Protein AF-A0A944RP60-F1 (afdb_monomer_lite)

Structure (mmCIF, N/CA/C/O backbone):
data_AF-A0A944RP60-F1
#
_entry.id   AF-A0A944RP60-F1
#
loop_
_atom_site.group_PDB
_atom_site.id
_atom_site.type_symbol
_atom_site.label_atom_id
_atom_site.label_alt_id
_atom_site.label_comp_id
_atom_site.label_asym_id
_atom_site.label_entity_id
_atom_site.label_seq_id
_atom_site.pdbx_PDB_ins_code
_atom_site.Cartn_x
_atom_site.Cartn_y
_atom_site.Cartn_z
_atom_site.occupancy
_atom_site.B_iso_or_equiv
_atom_site.auth_seq_id
_atom_site.auth_comp_id
_atom_site.auth_asym_id
_atom_site.auth_atom_id
_atom_site.pdbx_PDB_model_num
ATOM 1 N N . MET A 1 1 ? 22.522 19.802 -20.564 1.00 62.94 1 MET A N 1
ATOM 2 C CA . MET A 1 1 ? 21.242 19.524 -19.877 1.00 62.94 1 MET A CA 1
ATOM 3 C C . MET A 1 1 ? 21.288 18.071 -19.417 1.00 62.94 1 MET A C 1
ATOM 5 O O . MET A 1 1 ? 21.792 17.260 -20.183 1.00 62.94 1 MET A O 1
ATOM 9 N N . ARG A 1 2 ? 20.920 17.748 -18.169 1.00 74.12 2 ARG A N 1
ATOM 10 C CA . ARG A 1 2 ? 20.901 16.347 -17.701 1.00 74.12 2 ARG A CA 1
ATOM 11 C C . ARG A 1 2 ? 19.567 15.714 -18.117 1.00 74.12 2 ARG A C 1
ATOM 13 O O . ARG A 1 2 ? 18.558 16.388 -17.916 1.00 74.12 2 ARG A O 1
ATOM 20 N N . PRO A 1 3 ? 19.556 14.496 -18.684 1.00 79.94 3 PRO A N 1
ATOM 21 C CA . PRO A 1 3 ? 18.313 13.832 -19.054 1.00 79.94 3 PRO A CA 1
ATOM 22 C C . PRO A 1 3 ? 17.489 13.502 -17.804 1.00 79.94 3 PRO A C 1
ATOM 24 O O . PRO A 1 3 ? 18.037 13.170 -16.748 1.00 79.94 3 PRO A O 1
ATOM 27 N N . SER A 1 4 ? 16.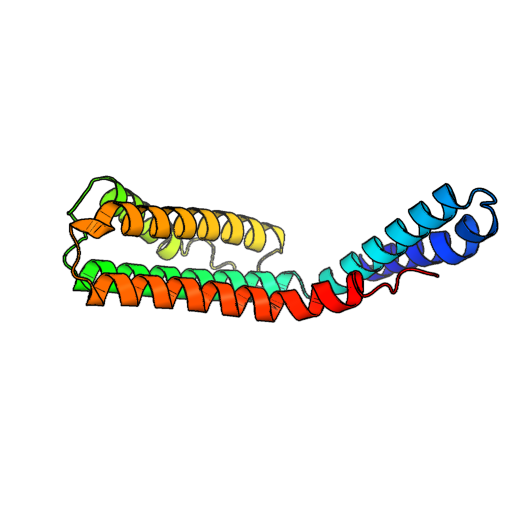174 13.618 -17.929 1.00 82.81 4 SER A N 1
ATOM 28 C CA . SER A 1 4 ? 15.190 13.135 -16.964 1.00 82.81 4 SER A CA 1
ATOM 29 C C . SER A 1 4 ? 15.212 11.608 -16.874 1.00 82.81 4 SER A C 1
ATOM 31 O O . SER A 1 4 ? 15.709 10.916 -17.763 1.00 82.81 4 SER A O 1
ATOM 33 N N . ILE A 1 5 ? 14.649 11.059 -15.794 1.00 81.94 5 ILE A N 1
ATOM 34 C CA . ILE A 1 5 ? 14.551 9.603 -15.625 1.00 81.94 5 ILE A CA 1
ATOM 35 C C . ILE A 1 5 ? 13.722 8.992 -16.765 1.00 81.94 5 ILE A C 1
ATOM 37 O O . ILE A 1 5 ? 14.122 7.972 -17.317 1.00 81.94 5 ILE A O 1
ATOM 41 N N . SER A 1 6 ? 12.636 9.647 -17.180 1.00 84.44 6 SER A N 1
ATOM 42 C CA . SER A 1 6 ? 11.792 9.206 -18.296 1.00 84.44 6 SER A CA 1
ATOM 43 C C . SER A 1 6 ? 12.574 9.155 -19.613 1.00 84.44 6 SER A C 1
ATOM 45 O O . SER A 1 6 ? 12.497 8.165 -20.333 1.00 84.44 6 SER A O 1
ATOM 47 N N . GLU A 1 7 ? 13.413 10.157 -19.896 1.00 85.44 7 GLU A N 1
ATOM 48 C CA . GLU A 1 7 ? 14.293 10.156 -21.077 1.00 85.44 7 GLU A CA 1
ATOM 49 C C . GLU A 1 7 ? 15.355 9.046 -21.018 1.00 85.44 7 GLU A C 1
ATOM 51 O O . GLU A 1 7 ? 15.634 8.412 -22.035 1.00 85.44 7 GLU A O 1
ATOM 56 N N . ILE A 1 8 ? 15.916 8.761 -19.836 1.00 88.94 8 ILE A N 1
ATOM 57 C CA . ILE A 1 8 ? 16.868 7.655 -19.651 1.00 88.94 8 ILE A CA 1
ATOM 58 C C . ILE A 1 8 ? 16.183 6.308 -19.915 1.00 88.94 8 ILE A C 1
ATOM 60 O O . ILE A 1 8 ? 16.709 5.490 -20.668 1.00 88.94 8 ILE A O 1
ATOM 64 N N . VAL A 1 9 ? 15.007 6.077 -19.327 1.00 88.50 9 VAL A N 1
ATOM 65 C CA . VAL A 1 9 ? 14.269 4.811 -19.468 1.00 88.50 9 VAL A CA 1
ATOM 66 C C . VAL A 1 9 ? 13.785 4.612 -20.909 1.00 88.50 9 VAL A C 1
ATOM 68 O O . VAL A 1 9 ? 13.896 3.504 -21.436 1.00 88.50 9 VAL A O 1
ATOM 71 N N . LEU A 1 10 ? 13.336 5.677 -21.585 1.00 88.12 10 LEU A N 1
ATOM 72 C CA . LEU A 1 10 ? 13.019 5.646 -23.018 1.00 88.12 10 LEU A CA 1
ATO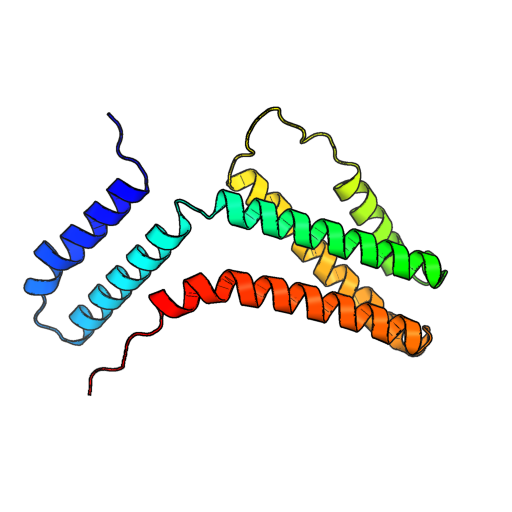M 73 C C . LEU A 1 10 ? 14.242 5.283 -23.866 1.00 88.12 10 LEU A C 1
ATOM 75 O O . LEU A 1 10 ? 14.129 4.459 -24.771 1.00 88.12 10 LEU A O 1
ATOM 79 N N . GLY A 1 11 ? 15.414 5.841 -23.551 1.00 90.50 11 GLY A N 1
ATOM 80 C CA . GLY A 1 11 ? 16.667 5.486 -24.219 1.00 90.50 11 GLY A CA 1
ATOM 81 C C . GLY A 1 11 ? 17.020 4.006 -24.046 1.00 90.50 11 GLY A C 1
ATOM 82 O O . GLY A 1 11 ? 17.310 3.324 -25.025 1.00 90.50 11 GLY A O 1
ATOM 83 N N . MET A 1 12 ? 16.915 3.479 -22.821 1.00 91.50 12 MET A N 1
ATOM 84 C CA . MET A 1 12 ? 17.150 2.055 -22.538 1.00 91.50 12 MET A CA 1
ATOM 85 C C . MET A 1 12 ? 16.191 1.149 -23.315 1.00 91.50 12 MET A C 1
ATOM 87 O O . MET A 1 12 ? 16.619 0.141 -23.879 1.00 91.50 12 MET A O 1
ATOM 91 N N . LYS A 1 13 ? 14.906 1.516 -23.371 1.00 89.38 13 LYS A N 1
ATOM 92 C CA . LYS A 1 13 ? 13.899 0.776 -24.135 1.00 89.38 13 LYS A CA 1
ATOM 93 C C . LYS A 1 13 ? 14.227 0.788 -25.628 1.00 89.38 13 LYS A C 1
ATOM 95 O O . LYS A 1 13 ? 14.256 -0.271 -26.247 1.00 89.38 13 LYS A O 1
ATOM 100 N N . SER A 1 14 ? 14.537 1.962 -26.178 1.00 90.62 14 SER A N 1
ATOM 101 C CA . SER A 1 14 ? 14.901 2.114 -27.588 1.00 90.62 14 SER A CA 1
ATOM 102 C C . SER A 1 14 ? 16.092 1.233 -27.961 1.00 90.62 14 SER A C 1
ATOM 104 O O . SER A 1 14 ? 16.039 0.564 -28.990 1.00 90.62 14 SER A O 1
ATOM 106 N N . SER A 1 15 ? 17.133 1.181 -27.123 1.00 91.56 15 SER A N 1
ATOM 107 C CA . SER A 1 15 ? 18.289 0.313 -27.372 1.00 91.56 15 SER A CA 1
ATOM 108 C C . SER A 1 15 ? 17.956 -1.174 -27.258 1.00 91.56 15 SER A C 1
ATOM 110 O O . SER A 1 15 ? 18.438 -1.972 -28.060 1.00 91.56 15 SER A O 1
ATOM 112 N N . LEU A 1 16 ? 17.095 -1.572 -26.316 1.00 89.75 16 LEU A N 1
ATOM 113 C CA . LEU A 1 16 ? 16.638 -2.962 -26.227 1.00 89.75 16 LEU A CA 1
ATOM 114 C C . LEU A 1 16 ? 15.873 -3.395 -27.482 1.00 89.75 16 LEU A C 1
ATOM 116 O O . LEU A 1 16 ? 16.118 -4.487 -27.987 1.00 89.75 16 LEU A O 1
ATOM 120 N N . GLU A 1 17 ? 14.975 -2.555 -27.992 1.00 88.25 17 GLU A N 1
ATOM 121 C CA . GLU A 1 17 ? 14.108 -2.890 -29.130 1.00 88.25 17 GLU A CA 1
ATOM 122 C C . GLU A 1 17 ? 14.812 -2.757 -30.487 1.00 88.25 17 GLU A C 1
ATOM 124 O O . GLU A 1 17 ? 14.568 -3.566 -31.380 1.00 88.25 17 GLU A O 1
ATOM 129 N N . THR A 1 18 ? 15.686 -1.760 -30.641 1.00 89.38 18 THR A N 1
ATOM 130 C CA . THR A 1 18 ? 16.291 -1.405 -31.937 1.00 89.38 18 THR A CA 1
ATOM 131 C C . THR A 1 18 ? 17.659 -2.043 -32.133 1.00 89.38 18 THR A C 1
ATOM 133 O O . THR A 1 18 ? 17.970 -2.488 -33.235 1.00 89.38 18 THR A O 1
ATOM 136 N N . ASP A 1 19 ? 18.465 -2.116 -31.071 1.00 89.38 19 ASP A N 1
ATOM 137 C CA . ASP A 1 19 ? 19.871 -2.512 -31.180 1.00 89.38 19 ASP A CA 1
ATOM 138 C C . ASP A 1 19 ? 20.100 -3.949 -30.697 1.00 89.38 19 ASP A C 1
ATOM 140 O O . ASP A 1 19 ? 20.931 -4.659 -31.253 1.00 89.38 19 ASP A O 1
ATOM 144 N N . ILE A 1 20 ? 19.373 -4.393 -29.665 1.00 88.94 20 ILE A N 1
ATOM 145 C CA . ILE A 1 20 ? 19.609 -5.692 -29.014 1.00 88.94 20 ILE A CA 1
ATOM 146 C C . ILE A 1 20 ? 18.672 -6.772 -29.556 1.00 88.94 20 ILE A C 1
ATOM 148 O O . ILE A 1 20 ? 19.142 -7.823 -29.986 1.00 88.94 20 ILE A O 1
ATOM 152 N N . TYR A 1 21 ? 17.356 -6.539 -29.547 1.00 89.06 21 TYR A N 1
ATOM 153 C CA . TYR A 1 21 ? 16.360 -7.541 -29.941 1.00 89.06 21 TYR A CA 1
ATOM 154 C C . TYR A 1 21 ? 16.605 -8.145 -31.340 1.00 89.06 21 TYR A C 1
ATOM 156 O O . TYR A 1 21 ? 16.531 -9.370 -31.454 1.00 89.06 21 TYR A O 1
ATOM 164 N N . PRO A 1 22 ? 16.961 -7.365 -32.386 1.00 91.25 22 PRO A N 1
ATOM 165 C CA . PRO A 1 22 ? 17.199 -7.915 -33.725 1.00 91.25 22 PRO A CA 1
ATOM 166 C C . PRO A 1 22 ? 18.442 -8.806 -33.839 1.00 91.25 22 PRO A C 1
ATOM 168 O O . PRO A 1 22 ? 18.575 -9.524 -34.824 1.00 91.25 22 PRO A O 1
ATOM 171 N N . LEU A 1 23 ? 19.357 -8.747 -32.865 1.00 92.06 23 LEU A N 1
ATOM 172 C CA . LEU A 1 23 ? 20.608 -9.513 -32.858 1.00 92.06 23 LEU A CA 1
ATOM 173 C C . LEU A 1 23 ? 20.491 -10.849 -32.106 1.00 92.06 23 LEU A C 1
ATOM 175 O O . LEU A 1 23 ? 21.475 -11.580 -32.001 1.00 92.06 23 LEU A O 1
ATOM 179 N N . ILE A 1 24 ? 19.324 -11.155 -31.533 1.00 90.25 24 ILE A N 1
ATOM 180 C CA . ILE A 1 24 ? 19.110 -12.357 -30.727 1.00 90.25 24 ILE A CA 1
ATOM 181 C C . ILE A 1 24 ? 18.397 -13.416 -31.559 1.00 90.25 24 ILE A C 1
ATOM 183 O O . ILE A 1 24 ? 17.227 -13.252 -31.893 1.00 90.25 24 ILE A O 1
ATOM 187 N N . ASP A 1 25 ? 19.064 -14.547 -31.781 1.00 90.25 25 ASP A N 1
ATOM 188 C CA . ASP A 1 25 ? 18.482 -15.694 -32.487 1.00 90.25 25 ASP A CA 1
ATOM 189 C C . ASP A 1 25 ? 17.729 -16.668 -31.559 1.00 90.25 25 ASP A C 1
ATOM 191 O O . ASP A 1 25 ? 16.829 -17.374 -32.009 1.00 90.25 25 ASP A O 1
ATOM 195 N N . ASP A 1 26 ? 18.067 -16.721 -30.261 1.00 93.12 26 ASP A N 1
ATOM 196 C CA . ASP A 1 26 ? 17.404 -17.608 -29.290 1.00 93.12 26 ASP A CA 1
ATOM 197 C C . ASP A 1 26 ? 16.017 -17.059 -28.884 1.00 93.12 26 ASP A C 1
ATOM 199 O O . ASP A 1 26 ? 15.936 -16.012 -28.227 1.00 93.12 26 ASP A O 1
ATOM 203 N N . PRO A 1 27 ? 14.913 -17.782 -29.164 1.00 85.69 27 PRO A N 1
ATOM 204 C CA . PRO A 1 27 ? 13.561 -17.359 -28.796 1.00 85.69 27 PRO A CA 1
ATOM 205 C C . PRO A 1 27 ? 13.361 -17.118 -27.291 1.00 85.69 27 PRO A C 1
ATOM 207 O O . PRO A 1 27 ? 12.557 -16.271 -26.893 1.00 85.69 27 PRO A O 1
ATOM 210 N N . ARG A 1 28 ? 14.085 -17.833 -26.418 1.00 83.31 28 ARG A N 1
ATOM 211 C CA . ARG A 1 28 ? 13.997 -17.624 -24.960 1.00 83.31 28 ARG A CA 1
ATOM 212 C C . ARG A 1 28 ? 14.629 -16.298 -24.552 1.00 83.31 28 ARG A C 1
ATOM 214 O O . ARG A 1 28 ? 14.085 -15.580 -23.706 1.00 83.31 28 ARG A O 1
ATOM 221 N N . ALA A 1 29 ? 15.751 -15.954 -25.172 1.00 83.50 29 ALA A N 1
ATOM 222 C CA . ALA A 1 29 ? 16.415 -14.678 -24.964 1.00 83.50 29 ALA A CA 1
ATOM 223 C C . ALA A 1 29 ? 15.574 -13.518 -25.528 1.00 83.50 29 ALA A C 1
ATOM 225 O O . ALA A 1 29 ? 15.404 -12.512 -24.840 1.00 83.50 29 ALA A O 1
ATOM 226 N N . GLN A 1 30 ? 14.931 -13.693 -26.689 1.00 84.19 30 GLN A N 1
ATOM 227 C CA . GLN A 1 30 ? 13.965 -12.722 -27.226 1.00 84.19 30 GLN A CA 1
ATOM 228 C C . GLN A 1 30 ? 12.787 -12.493 -26.267 1.00 84.19 30 GLN A C 1
ATOM 230 O O . GLN A 1 30 ? 12.432 -11.350 -25.970 1.00 84.19 30 GLN A O 1
ATOM 235 N N . SER A 1 31 ? 12.213 -13.568 -25.715 1.00 80.44 31 SER A N 1
ATOM 236 C CA . SER A 1 31 ? 11.149 -13.464 -24.708 1.00 80.44 31 SER A CA 1
ATOM 237 C C . SER A 1 31 ? 11.607 -12.695 -23.465 1.00 80.44 31 SER A C 1
ATOM 239 O O . SER A 1 31 ? 10.838 -11.917 -22.903 1.00 80.44 31 SER A O 1
ATOM 241 N N . SER A 1 32 ? 12.855 -12.891 -23.037 1.00 85.00 32 SER A N 1
ATOM 242 C CA . SER A 1 32 ? 13.426 -12.204 -21.874 1.00 85.00 32 SER A CA 1
ATOM 243 C C . SER A 1 32 ? 13.614 -10.708 -22.135 1.00 85.00 32 SER A C 1
ATOM 245 O O . SER A 1 32 ? 13.216 -9.893 -21.305 1.00 85.00 32 SER A O 1
ATOM 247 N N . VAL A 1 33 ? 14.136 -10.331 -23.306 1.00 87.19 33 VAL A N 1
ATOM 248 C CA . VAL A 1 33 ? 14.281 -8.921 -23.716 1.00 87.19 33 VAL A CA 1
ATOM 249 C C . VAL A 1 33 ? 12.926 -8.231 -23.821 1.00 87.19 33 VAL A C 1
ATOM 251 O O . VAL A 1 33 ? 12.766 -7.104 -23.357 1.00 87.19 33 VAL A O 1
ATOM 254 N N . ARG A 1 34 ? 11.909 -8.923 -24.337 1.00 82.00 34 ARG A N 1
ATOM 255 C CA . ARG A 1 34 ? 10.548 -8.389 -24.368 1.00 82.00 34 ARG A CA 1
ATOM 256 C C . ARG A 1 34 ? 9.979 -8.161 -22.966 1.00 82.00 34 ARG A C 1
ATOM 258 O O . ARG A 1 34 ? 9.368 -7.123 -22.729 1.00 82.00 34 ARG A O 1
ATOM 265 N N . CYS A 1 35 ? 10.210 -9.081 -22.027 1.00 83.38 35 CYS A N 1
ATOM 266 C CA . CYS A 1 35 ? 9.866 -8.858 -20.620 1.00 83.38 35 CYS A CA 1
ATOM 267 C C . CYS A 1 35 ? 10.579 -7.626 -20.048 1.00 83.38 35 CYS A C 1
ATOM 269 O O . CYS A 1 35 ? 9.948 -6.840 -19.347 1.00 83.38 35 CYS A O 1
ATOM 271 N N . MET A 1 36 ? 11.860 -7.416 -20.369 1.00 86.00 36 MET A N 1
ATOM 272 C CA . MET A 1 36 ? 12.582 -6.207 -19.953 1.00 86.00 36 MET A CA 1
ATOM 273 C C . MET A 1 36 ? 11.945 -4.937 -20.532 1.00 86.00 36 MET A C 1
ATOM 275 O O . MET A 1 36 ? 11.738 -3.985 -19.786 1.00 86.00 36 MET A O 1
ATOM 279 N N . GLY A 1 37 ? 11.559 -4.931 -21.812 1.00 85.38 37 GLY A N 1
ATOM 280 C CA . GLY A 1 37 ? 10.840 -3.810 -22.432 1.00 85.38 37 GLY A CA 1
ATOM 281 C C . GLY A 1 37 ? 9.519 -3.484 -21.725 1.00 85.38 37 GLY A C 1
ATOM 282 O O . GLY A 1 37 ? 9.272 -2.330 -21.384 1.00 85.38 37 GLY A O 1
ATOM 283 N N . LEU A 1 38 ? 8.721 -4.507 -21.399 1.00 81.44 38 LEU A N 1
ATOM 284 C CA . LEU A 1 38 ? 7.472 -4.341 -20.641 1.00 81.44 38 LEU A CA 1
ATOM 285 C C . LEU A 1 38 ? 7.707 -3.795 -19.222 1.00 81.44 38 LEU A C 1
ATOM 287 O O . LEU A 1 38 ? 6.919 -2.989 -18.727 1.00 81.44 38 LEU A O 1
ATOM 291 N N . LEU A 1 39 ? 8.798 -4.198 -18.562 1.00 83.94 39 LEU A N 1
ATOM 292 C CA . LEU A 1 39 ? 9.178 -3.645 -17.260 1.00 83.94 39 LEU A CA 1
ATOM 293 C C . LEU A 1 39 ? 9.577 -2.168 -17.365 1.00 83.94 39 LEU A C 1
ATOM 295 O O . LEU A 1 39 ? 9.195 -1.383 -16.499 1.00 83.94 39 LEU A O 1
ATOM 299 N N . LEU A 1 40 ? 10.301 -1.772 -18.415 1.00 86.88 40 LEU A N 1
ATOM 300 C CA . LEU A 1 40 ? 10.642 -0.366 -18.657 1.00 86.88 40 LEU A CA 1
ATOM 301 C C . LEU A 1 40 ? 9.396 0.473 -18.962 1.00 86.88 40 LEU A C 1
ATOM 303 O O . LEU A 1 40 ? 9.277 1.576 -18.435 1.00 86.88 40 LEU A O 1
ATOM 307 N N . ASP A 1 41 ? 8.435 -0.064 -19.717 1.00 81.31 41 ASP A N 1
ATOM 308 C CA . ASP A 1 41 ? 7.133 0.581 -19.934 1.00 81.31 41 ASP A CA 1
ATOM 309 C C . ASP A 1 41 ? 6.378 0.788 -18.621 1.00 81.31 41 ASP A C 1
ATOM 311 O O . ASP A 1 41 ? 5.853 1.870 -18.357 1.00 81.31 41 ASP A O 1
ATOM 315 N N . HIS A 1 42 ? 6.374 -0.218 -17.750 1.00 78.38 42 HIS A N 1
ATOM 316 C CA . HIS A 1 42 ? 5.775 -0.092 -16.428 1.00 78.38 42 HIS A CA 1
ATOM 317 C C . HIS A 1 42 ? 6.507 0.943 -15.553 1.00 78.38 42 HIS A C 1
ATOM 319 O O . HIS A 1 42 ? 5.861 1.685 -14.813 1.00 78.38 42 HIS A O 1
ATOM 325 N N . ILE A 1 43 ? 7.839 1.035 -15.635 1.00 82.44 43 ILE A N 1
ATOM 326 C CA . ILE A 1 43 ? 8.613 2.072 -14.935 1.00 82.44 43 ILE A CA 1
ATOM 327 C C . ILE A 1 43 ? 8.259 3.463 -15.471 1.00 82.44 43 ILE A C 1
ATOM 329 O O . ILE A 1 43 ? 8.031 4.360 -14.663 1.00 82.44 43 ILE A O 1
ATOM 333 N N . LEU A 1 44 ? 8.152 3.644 -16.791 1.00 80.44 44 LEU A N 1
ATOM 334 C CA . LEU A 1 44 ? 7.756 4.917 -17.410 1.00 80.44 44 LEU A CA 1
ATOM 335 C C . LEU A 1 44 ? 6.371 5.365 -16.960 1.00 80.44 44 LEU A C 1
ATOM 337 O O . LEU A 1 44 ? 6.197 6.513 -16.562 1.00 80.44 44 LEU A O 1
ATOM 341 N N . LEU A 1 45 ? 5.405 4.443 -16.949 1.00 75.31 45 LEU A N 1
ATOM 342 C CA . LEU A 1 45 ? 4.060 4.715 -16.444 1.00 75.31 45 LEU A CA 1
ATOM 343 C C . LEU A 1 45 ? 4.063 5.153 -14.979 1.00 75.31 45 LEU A C 1
ATOM 345 O O . LEU A 1 45 ? 3.132 5.832 -14.560 1.00 75.31 45 LEU A O 1
ATOM 349 N N . ARG A 1 46 ? 5.079 4.759 -14.202 1.00 74.94 46 ARG A N 1
ATOM 350 C CA . ARG A 1 46 ? 5.180 5.076 -12.779 1.00 74.94 46 ARG A CA 1
ATOM 351 C C . ARG A 1 46 ? 5.945 6.349 -12.485 1.00 74.94 46 ARG A C 1
ATOM 353 O O . ARG A 1 46 ? 5.500 7.133 -11.655 1.00 74.94 46 ARG A O 1
ATOM 360 N N . VAL A 1 47 ? 7.065 6.577 -13.157 1.00 78.75 47 VAL A N 1
ATOM 361 C CA . VAL A 1 47 ? 8.053 7.585 -12.753 1.00 78.75 47 VAL A CA 1
ATOM 362 C C . VAL A 1 47 ? 7.483 9.004 -12.679 1.00 78.75 47 VAL A C 1
ATOM 364 O O . VAL A 1 47 ? 7.819 9.742 -11.755 1.00 78.75 47 VAL A O 1
ATOM 367 N N . ASP A 1 48 ? 6.565 9.353 -13.582 1.00 71.06 48 ASP A N 1
ATOM 368 C CA . ASP A 1 48 ? 6.004 10.707 -13.664 1.00 71.06 48 ASP A CA 1
ATOM 369 C C . ASP A 1 48 ? 4.862 10.956 -12.663 1.00 71.06 48 ASP A C 1
ATOM 371 O O . ASP A 1 48 ? 4.516 12.097 -12.359 1.00 71.06 48 ASP A O 1
ATOM 375 N N . VAL A 1 49 ? 4.267 9.892 -12.124 1.00 78.31 49 VAL A N 1
ATOM 376 C CA . VAL A 1 49 ? 3.031 9.949 -11.326 1.00 78.31 49 VAL A CA 1
ATOM 377 C C . VAL A 1 49 ? 3.178 9.329 -9.934 1.00 78.31 49 VAL A C 1
ATOM 379 O O . VAL A 1 49 ? 2.314 9.567 -9.086 1.00 78.31 49 VAL A O 1
ATOM 382 N N . GLU A 1 50 ? 4.277 8.619 -9.656 1.00 81.19 50 GLU A N 1
ATOM 383 C CA . GLU A 1 50 ? 4.563 7.915 -8.394 1.00 81.19 50 GLU A CA 1
ATOM 384 C C . GLU A 1 50 ? 4.380 8.840 -7.186 1.00 81.19 50 GLU A C 1
ATOM 386 O O . GLU A 1 50 ? 3.673 8.493 -6.243 1.00 81.19 50 GLU A O 1
ATOM 391 N N . GLY A 1 51 ? 4.935 10.056 -7.238 1.00 81.06 51 GLY A N 1
ATOM 392 C CA . GLY A 1 51 ? 4.812 11.026 -6.147 1.00 81.06 51 GLY A CA 1
ATOM 393 C C . GLY A 1 51 ? 3.356 11.390 -5.838 1.00 81.06 51 GLY A C 1
ATOM 394 O O . GLY A 1 51 ? 2.933 11.345 -4.686 1.00 81.06 51 GLY A O 1
ATOM 395 N N . SER A 1 52 ? 2.557 11.681 -6.869 1.00 82.81 52 SER A N 1
ATOM 396 C CA . SER A 1 52 ? 1.132 12.005 -6.699 1.00 82.81 52 SER A CA 1
ATOM 397 C C . SER A 1 52 ? 0.307 10.819 -6.183 1.00 82.81 52 SER A C 1
ATOM 399 O O . SER A 1 52 ? -0.637 10.997 -5.411 1.00 82.81 52 SER A O 1
ATOM 401 N N . VAL A 1 53 ? 0.677 9.598 -6.580 1.00 85.38 53 VAL A N 1
ATOM 402 C CA . VAL A 1 53 ? 0.022 8.371 -6.124 1.00 85.38 53 VAL A CA 1
ATOM 403 C C . VAL A 1 53 ? 0.351 8.074 -4.675 1.00 85.38 53 VAL A C 1
ATOM 405 O O . VAL A 1 53 ? -0.565 7.759 -3.920 1.00 85.38 53 VAL A O 1
ATOM 408 N N . LEU A 1 54 ? 1.615 8.204 -4.276 1.00 85.19 54 LEU A N 1
ATOM 409 C CA . LEU A 1 54 ? 2.030 7.992 -2.894 1.00 85.19 54 LEU A CA 1
ATOM 410 C C . LEU A 1 54 ? 1.418 9.030 -1.956 1.00 85.19 54 LEU A C 1
ATOM 412 O O . LEU A 1 54 ? 0.940 8.655 -0.891 1.00 85.19 54 LEU A O 1
ATOM 416 N N . ASP A 1 55 ? 1.359 10.303 -2.357 1.00 86.25 55 ASP A N 1
ATOM 417 C CA . ASP A 1 55 ? 0.675 11.334 -1.566 1.00 86.25 55 ASP A CA 1
ATOM 418 C C . ASP A 1 55 ? -0.804 10.982 -1.352 1.00 86.25 55 ASP A C 1
ATOM 420 O O . ASP A 1 55 ? -1.319 11.022 -0.230 1.00 86.25 55 ASP A O 1
ATOM 424 N N . LYS A 1 56 ? -1.487 10.555 -2.421 1.00 86.94 56 LYS A N 1
ATOM 425 C CA . LYS A 1 56 ? -2.878 10.110 -2.333 1.00 86.94 56 LYS A CA 1
ATOM 426 C C . LYS A 1 56 ? -3.033 8.867 -1.452 1.00 86.94 56 LYS A C 1
ATOM 428 O O . LYS A 1 56 ? -3.945 8.836 -0.632 1.00 86.94 56 LYS A O 1
ATOM 433 N N . ASP A 1 57 ? -2.159 7.870 -1.586 1.00 88.31 57 ASP A N 1
ATOM 434 C CA . ASP A 1 57 ? -2.201 6.647 -0.773 1.00 88.31 57 ASP A CA 1
ATOM 435 C C . ASP A 1 57 ? -1.954 6.945 0.709 1.00 88.31 57 ASP A C 1
ATOM 437 O O . ASP A 1 57 ? -2.683 6.454 1.567 1.00 88.31 57 ASP A O 1
ATOM 441 N N . ASN A 1 58 ? -0.993 7.818 1.021 1.00 89.25 58 ASN A N 1
ATOM 442 C CA . ASN A 1 58 ? -0.728 8.258 2.390 1.00 89.25 58 ASN A CA 1
ATOM 443 C C . ASN A 1 58 ? -1.941 8.978 2.981 1.00 89.25 58 ASN A C 1
ATOM 445 O O . ASN A 1 58 ? -2.291 8.754 4.139 1.00 89.25 58 ASN A O 1
ATOM 449 N N . ARG A 1 59 ? -2.623 9.809 2.187 1.00 88.31 59 ARG A N 1
ATOM 450 C CA . ARG A 1 59 ? -3.853 10.492 2.602 1.00 88.31 59 ARG A CA 1
ATOM 451 C C . ARG A 1 59 ? -4.999 9.515 2.865 1.00 88.31 59 ARG A C 1
ATOM 453 O O . ARG A 1 59 ? -5.614 9.597 3.926 1.00 88.31 59 ARG A O 1
ATOM 460 N N . ASP A 1 60 ? -5.242 8.580 1.946 1.00 89.81 60 ASP A N 1
ATOM 461 C CA . ASP A 1 60 ? -6.267 7.536 2.079 1.00 89.81 60 ASP A CA 1
ATOM 462 C C . ASP A 1 60 ? -6.017 6.668 3.331 1.00 89.81 60 ASP A C 1
ATOM 464 O O . ASP A 1 60 ? -6.947 6.369 4.090 1.00 89.81 60 ASP A O 1
ATOM 468 N N . LEU A 1 61 ? -4.754 6.303 3.587 1.00 90.75 61 LEU A N 1
ATOM 469 C CA . LEU A 1 61 ? -4.338 5.547 4.771 1.00 90.75 61 LEU A CA 1
ATOM 470 C C . LEU A 1 61 ? -4.537 6.344 6.063 1.00 90.75 61 LEU A C 1
ATOM 472 O O . LEU A 1 61 ? -5.103 5.809 7.015 1.00 90.75 61 LEU A O 1
ATOM 476 N N . LYS A 1 62 ? -4.123 7.617 6.105 1.00 89.94 62 LYS A N 1
ATOM 477 C CA . LYS A 1 62 ? -4.326 8.491 7.274 1.00 89.94 62 LYS A CA 1
ATOM 478 C C . LYS A 1 62 ? -5.801 8.663 7.608 1.00 89.94 62 LYS A C 1
ATOM 480 O O . LYS A 1 62 ? -6.176 8.526 8.768 1.00 89.94 62 LYS A O 1
ATOM 485 N N . GLU A 1 63 ? -6.637 8.927 6.608 1.00 90.31 63 GLU A N 1
ATOM 486 C CA . GLU A 1 63 ? -8.083 9.066 6.798 1.00 90.31 63 GLU A CA 1
ATOM 487 C C . GLU A 1 63 ? -8.699 7.769 7.341 1.00 90.31 63 GLU A C 1
ATOM 489 O O . GLU A 1 63 ? -9.516 7.796 8.261 1.00 90.31 63 GLU A O 1
ATOM 494 N N . SER A 1 64 ? -8.272 6.622 6.810 1.00 90.94 64 SER A N 1
ATOM 495 C CA . SER A 1 64 ? -8.765 5.313 7.247 1.00 90.94 64 SER A CA 1
ATOM 496 C C . SER A 1 64 ? -8.315 4.982 8.671 1.00 90.94 64 SER A C 1
ATOM 498 O O . SER A 1 64 ? -9.122 4.512 9.468 1.00 90.94 64 SER A O 1
ATOM 500 N N . LEU A 1 65 ? -7.065 5.287 9.029 1.00 90.88 65 LEU A N 1
ATOM 501 C CA . LEU A 1 65 ? -6.551 5.151 10.395 1.00 90.88 65 LEU A CA 1
ATOM 502 C C . LEU A 1 65 ? -7.251 6.099 11.380 1.00 90.88 65 LEU A C 1
ATOM 504 O O . LEU A 1 65 ? -7.508 5.715 12.519 1.00 90.88 65 LEU A O 1
ATOM 508 N N . PHE A 1 66 ? -7.602 7.312 10.949 1.00 89.75 66 PHE A N 1
ATOM 509 C CA . PHE A 1 66 ? -8.367 8.254 11.764 1.00 89.75 66 PHE A CA 1
ATOM 510 C C . PHE A 1 66 ? -9.778 7.728 12.050 1.00 89.75 66 PHE A C 1
ATOM 512 O O . PHE A 1 66 ? -10.161 7.605 13.210 1.00 89.75 66 PHE A O 1
ATOM 519 N N . LYS A 1 67 ? -10.511 7.308 11.013 1.00 90.50 67 LYS A N 1
ATOM 520 C CA . LYS A 1 67 ? -11.835 6.680 11.155 1.00 90.50 67 LYS A CA 1
ATOM 521 C C . LYS A 1 67 ? -11.782 5.408 12.004 1.00 90.50 67 LYS A C 1
ATOM 523 O O . LYS A 1 67 ? -12.683 5.134 12.790 1.00 90.50 67 LYS A O 1
ATOM 528 N N . PHE A 1 68 ? -10.709 4.634 11.879 1.00 89.38 68 PHE A N 1
ATOM 529 C CA . PHE A 1 68 ? -10.478 3.463 12.715 1.00 89.38 68 PHE A CA 1
ATOM 530 C C . PHE A 1 68 ? -10.343 3.842 14.199 1.00 89.38 68 PHE A C 1
ATOM 532 O O . PHE A 1 68 ? -10.949 3.208 15.062 1.00 89.38 68 PHE A O 1
ATOM 539 N N . ASN A 1 69 ? -9.591 4.903 14.501 1.00 88.25 69 ASN A N 1
ATOM 540 C CA . ASN A 1 69 ? -9.469 5.439 15.854 1.00 88.25 69 ASN A CA 1
ATOM 541 C C . ASN A 1 69 ? -10.815 5.937 16.402 1.00 88.25 69 ASN A C 1
ATOM 543 O O . ASN A 1 69 ? -11.129 5.688 17.563 1.00 88.25 69 ASN A O 1
ATOM 547 N N . GLU A 1 70 ? -11.635 6.595 15.579 1.00 89.50 70 GLU A N 1
ATOM 548 C CA . GLU A 1 70 ? -12.993 7.004 15.963 1.00 89.50 70 GLU A CA 1
ATOM 549 C C . GLU A 1 70 ? -13.859 5.801 16.349 1.00 89.50 70 GLU A C 1
ATOM 551 O O . GLU A 1 70 ? -14.460 5.807 17.421 1.00 89.50 70 GLU A O 1
ATOM 556 N N . LEU A 1 71 ? -13.848 4.729 15.552 1.00 88.25 71 LEU A N 1
ATOM 557 C CA . LEU A 1 71 ? -14.590 3.500 15.857 1.00 88.25 71 LEU A CA 1
ATOM 558 C C . LEU A 1 71 ? -14.122 2.835 17.161 1.00 88.25 71 LEU A C 1
ATOM 560 O O . LEU A 1 71 ? -14.947 2.363 17.944 1.00 88.25 71 LEU A O 1
ATOM 564 N N . LEU A 1 72 ? -12.811 2.820 17.430 1.00 85.75 72 LEU A N 1
ATOM 565 C CA . LEU A 1 72 ? -12.286 2.340 18.714 1.00 85.75 72 LEU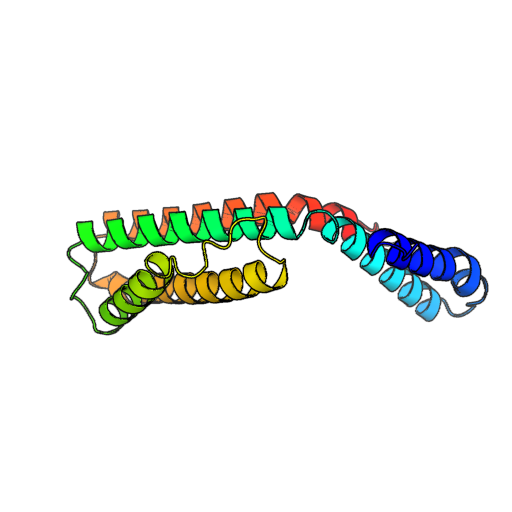 A CA 1
ATOM 566 C C . LEU A 1 72 ? -12.786 3.190 19.889 1.00 85.75 72 LEU A C 1
ATOM 568 O O . LEU A 1 72 ? -13.073 2.652 20.962 1.00 85.75 72 LEU A O 1
ATOM 572 N N . ASN A 1 73 ? -12.883 4.508 19.700 1.00 85.94 73 ASN A N 1
ATOM 573 C CA . ASN A 1 73 ? -13.378 5.424 20.721 1.00 85.94 73 ASN A CA 1
ATOM 574 C C . ASN A 1 73 ? -14.882 5.223 20.962 1.00 85.94 73 ASN A C 1
ATOM 576 O O . ASN A 1 73 ? -15.287 5.124 22.116 1.00 85.94 73 ASN A O 1
ATOM 580 N N . GLU A 1 74 ? -15.686 5.100 19.902 1.00 86.19 74 GLU A N 1
ATOM 581 C CA . GLU A 1 74 ? -17.130 4.827 19.979 1.00 86.19 74 GLU A CA 1
ATOM 582 C C . GLU A 1 74 ? -17.435 3.512 20.710 1.00 86.19 74 GLU A C 1
ATOM 584 O O . GLU A 1 74 ? -18.377 3.434 21.496 1.00 86.19 74 GLU A O 1
ATOM 589 N N . GLY A 1 75 ? -16.622 2.477 20.478 1.00 81.56 75 GLY A N 1
ATOM 590 C CA . GLY A 1 75 ? -16.746 1.188 21.157 1.00 81.56 75 GLY A CA 1
ATOM 591 C C . GLY A 1 75 ? -16.243 1.168 22.602 1.00 81.56 75 GLY A C 1
ATOM 592 O O . GLY A 1 75 ? -16.312 0.119 23.236 1.00 81.56 75 GLY A O 1
ATOM 593 N N . ASN A 1 76 ? -15.702 2.279 23.121 1.00 81.38 76 ASN A N 1
ATOM 594 C CA . ASN A 1 76 ? -14.980 2.341 24.399 1.00 81.38 76 ASN A CA 1
ATOM 595 C C . ASN A 1 76 ? -13.829 1.318 24.510 1.00 81.38 76 ASN A C 1
ATOM 597 O O . ASN A 1 76 ? -13.484 0.871 25.603 1.00 81.38 76 ASN A O 1
ATOM 601 N N . LEU A 1 77 ? -13.192 0.970 23.386 1.00 79.75 77 LEU A N 1
ATOM 602 C CA . LEU A 1 77 ? -12.209 -0.119 23.310 1.00 79.75 77 LEU A CA 1
ATOM 603 C C . LEU A 1 77 ? -10.769 0.315 23.591 1.00 79.75 77 LEU A C 1
ATOM 605 O O . LEU A 1 77 ? -9.838 -0.484 23.541 1.00 79.75 77 LEU A O 1
ATOM 609 N N . GLN A 1 78 ? -10.564 1.596 23.890 1.00 69.56 78 GLN A N 1
ATOM 610 C CA . GLN A 1 78 ? -9.236 2.210 23.969 1.00 69.56 78 GLN A CA 1
ATOM 611 C C . GLN A 1 78 ? -8.321 1.567 25.017 1.00 69.56 78 GLN A C 1
ATOM 613 O O . GLN A 1 78 ? -7.101 1.619 24.894 1.00 69.56 78 GLN A O 1
ATOM 618 N N . ASN A 1 79 ? -8.921 0.964 26.045 1.00 70.12 79 ASN A N 1
ATOM 619 C CA . ASN A 1 79 ? -8.214 0.332 27.149 1.00 70.12 79 ASN A CA 1
ATOM 620 C C . ASN A 1 79 ? -8.402 -1.186 27.204 1.00 70.12 79 ASN A C 1
ATOM 622 O O . ASN A 1 79 ? -7.904 -1.784 28.161 1.00 70.12 79 ASN A O 1
ATOM 626 N N . SER A 1 80 ? -9.074 -1.787 26.214 1.00 71.06 80 SER A N 1
ATOM 627 C CA . SER A 1 80 ? -9.470 -3.200 26.243 1.00 71.06 80 SER A CA 1
ATOM 628 C C . SER A 1 80 ? -8.278 -4.148 26.282 1.00 71.06 80 SER A C 1
ATOM 630 O O . SER A 1 80 ? -8.327 -5.154 26.980 1.00 71.06 80 SER A O 1
ATOM 632 N N . ASN A 1 81 ? -7.178 -3.817 25.598 1.00 75.94 81 ASN A N 1
ATOM 633 C CA . ASN A 1 81 ? -5.941 -4.591 25.663 1.00 75.94 81 ASN A CA 1
ATOM 634 C C . ASN A 1 81 ? -4.692 -3.713 25.437 1.00 75.94 81 ASN A C 1
ATOM 636 O O . ASN A 1 81 ? -4.780 -2.544 25.049 1.00 75.94 81 ASN A O 1
ATOM 640 N N . ASN A 1 82 ? -3.510 -4.279 25.703 1.00 80.94 82 ASN A N 1
ATOM 641 C CA . ASN A 1 82 ? -2.233 -3.578 25.522 1.00 80.94 82 ASN A CA 1
ATOM 642 C C . ASN A 1 82 ? -1.937 -3.251 24.050 1.00 80.94 82 ASN A C 1
ATOM 644 O O . ASN A 1 82 ? -1.291 -2.244 23.773 1.00 80.94 82 ASN A O 1
ATOM 648 N N . GLU A 1 83 ? -2.427 -4.063 23.115 1.00 80.94 83 GLU A N 1
ATOM 649 C CA . GLU A 1 83 ? -2.187 -3.886 21.680 1.00 80.94 83 GLU A CA 1
ATOM 650 C C . GLU A 1 83 ? -2.884 -2.638 21.131 1.00 80.94 83 GLU A C 1
ATOM 652 O O . GLU A 1 83 ? -2.265 -1.863 20.408 1.00 80.94 83 GLU A O 1
ATOM 657 N N . ILE A 1 84 ? -4.132 -2.381 21.534 1.00 82.06 84 ILE A N 1
ATOM 658 C CA . ILE A 1 84 ? -4.882 -1.173 21.164 1.00 82.06 84 ILE A CA 1
ATOM 659 C C . ILE A 1 84 ? -4.232 0.063 21.771 1.00 82.06 84 ILE A C 1
ATOM 661 O O . ILE A 1 84 ? -4.121 1.082 21.093 1.00 82.06 84 ILE A O 1
ATOM 665 N N . ARG A 1 85 ? -3.773 -0.017 23.027 1.00 82.38 85 ARG A N 1
ATOM 666 C CA . ARG A 1 85 ? -3.056 1.096 23.671 1.00 82.38 85 ARG A CA 1
ATOM 667 C C . ARG A 1 85 ? -1.767 1.418 22.926 1.00 82.38 85 ARG A C 1
ATOM 669 O O . ARG A 1 85 ? -1.504 2.584 22.638 1.00 82.38 85 ARG A O 1
ATOM 676 N N . GLN A 1 86 ? -0.996 0.391 22.566 1.00 84.00 86 GLN A N 1
ATOM 677 C CA . GLN A 1 86 ? 0.218 0.556 21.775 1.00 84.00 86 GLN A CA 1
ATOM 678 C C . GLN A 1 86 ? -0.104 1.139 20.395 1.00 84.00 86 GLN A C 1
ATOM 680 O O . GLN A 1 86 ? 0.487 2.146 20.013 1.00 84.00 86 GLN A O 1
ATOM 685 N N . PHE A 1 87 ? -1.083 0.580 19.682 1.00 86.50 87 PHE A N 1
ATOM 686 C CA . PHE A 1 87 ? -1.544 1.102 18.397 1.00 86.50 87 PHE A CA 1
ATOM 687 C C . PHE A 1 87 ? -1.948 2.577 18.491 1.00 86.50 87 PHE A C 1
ATOM 689 O O . PHE A 1 87 ? -1.513 3.372 17.664 1.00 86.50 87 PHE A O 1
ATOM 696 N N . LYS A 1 88 ? -2.716 2.965 19.516 1.00 84.00 88 LYS A N 1
ATOM 697 C CA . LYS A 1 88 ? -3.106 4.361 19.745 1.00 84.00 88 LYS A CA 1
ATOM 698 C C . LYS A 1 88 ? -1.906 5.270 19.940 1.00 84.00 88 LYS A C 1
ATOM 700 O O . LYS A 1 88 ? -1.839 6.306 19.291 1.00 84.00 88 LYS A O 1
ATOM 705 N N . SER A 1 89 ? -0.962 4.874 20.792 1.00 84.94 89 SER A N 1
ATOM 706 C CA . SER A 1 89 ? 0.244 5.673 21.022 1.00 84.94 89 SER A CA 1
ATOM 707 C C . SER A 1 89 ? 1.064 5.848 19.744 1.00 84.94 89 SER A C 1
ATOM 709 O O . SER A 1 89 ? 1.498 6.953 19.435 1.00 84.94 89 SER A O 1
ATOM 711 N N . GLU A 1 90 ? 1.220 4.786 18.949 1.00 85.69 90 GLU A 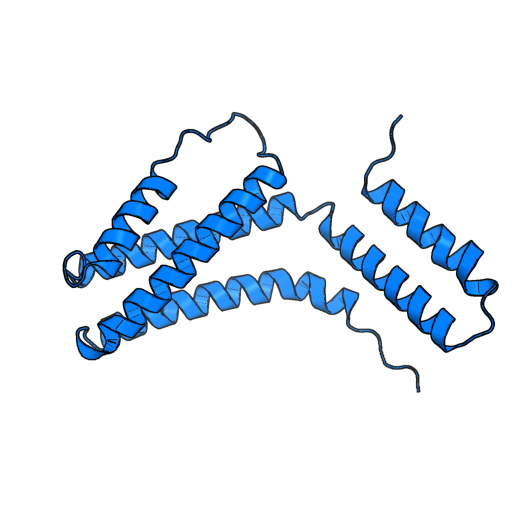N 1
ATOM 712 C CA . GLU A 1 90 ? 1.944 4.852 17.682 1.00 85.69 90 GLU A CA 1
ATOM 713 C C . GLU A 1 90 ? 1.190 5.706 16.652 1.00 85.69 90 GLU A C 1
ATOM 715 O O . GLU A 1 90 ? 1.803 6.502 15.943 1.00 85.69 90 GLU A O 1
ATOM 720 N N . LEU A 1 91 ? -0.139 5.592 16.592 1.00 86.00 91 LEU A N 1
ATOM 721 C CA . LEU A 1 91 ? -0.976 6.404 15.716 1.00 86.00 91 LEU A CA 1
ATOM 722 C C . LEU A 1 91 ? -0.908 7.888 16.090 1.00 86.00 91 LEU A C 1
ATOM 724 O O . LEU A 1 91 ? -0.766 8.727 15.206 1.00 86.00 91 LEU A O 1
ATOM 728 N N . GLU A 1 92 ? -0.982 8.223 17.377 1.00 84.00 92 GLU A N 1
ATOM 729 C CA . GLU A 1 92 ? -0.853 9.600 17.856 1.00 84.00 92 GLU A CA 1
ATOM 730 C C . GLU A 1 92 ? 0.516 10.180 17.526 1.00 84.00 92 GLU A C 1
ATOM 732 O O . GLU A 1 92 ? 0.580 11.316 17.068 1.00 84.00 92 GLU A O 1
ATOM 737 N N . ILE A 1 93 ? 1.595 9.407 17.680 1.00 83.88 93 ILE A N 1
ATOM 738 C CA . ILE A 1 93 ? 2.931 9.832 17.250 1.00 83.88 93 ILE A CA 1
ATOM 739 C C . ILE A 1 93 ? 2.909 10.150 15.754 1.00 83.88 93 ILE A C 1
ATOM 741 O O . ILE A 1 93 ? 3.289 11.247 15.371 1.00 83.88 93 ILE A O 1
ATOM 745 N N . VAL A 1 94 ? 2.404 9.252 14.908 1.00 80.38 94 VAL A N 1
ATOM 746 C CA . VAL A 1 94 ? 2.428 9.436 13.445 1.00 80.38 94 VAL A CA 1
ATOM 747 C C . VAL A 1 94 ? 1.499 10.552 12.955 1.00 80.38 94 VAL A C 1
ATOM 749 O O . VAL A 1 94 ? 1.821 11.233 11.983 1.00 80.38 94 VAL A O 1
ATOM 752 N N . LEU A 1 95 ? 0.361 10.775 13.614 1.00 74.12 95 LEU A N 1
ATOM 753 C CA . LEU A 1 95 ? -0.565 11.859 13.273 1.00 74.12 95 LEU A CA 1
ATOM 754 C C . LEU A 1 95 ? -0.096 13.223 13.803 1.00 74.12 95 LEU A C 1
ATOM 756 O O . LEU A 1 95 ? -0.312 14.238 13.137 1.00 74.12 95 LEU A O 1
ATOM 760 N N . ASN A 1 96 ? 0.544 13.254 14.977 1.00 73.44 96 ASN A N 1
ATOM 761 C CA . ASN A 1 96 ? 1.052 14.479 15.599 1.00 73.44 96 ASN A CA 1
ATOM 762 C C . ASN A 1 96 ? 2.476 14.831 15.175 1.00 73.44 96 ASN A C 1
ATOM 764 O O . ASN A 1 96 ? 2.921 15.942 15.472 1.00 73.44 96 ASN A O 1
ATOM 768 N N . ASP A 1 97 ? 3.173 13.946 14.459 1.00 67.56 97 ASP A N 1
ATOM 769 C CA . ASP A 1 97 ? 4.463 14.233 13.839 1.00 67.56 97 ASP A CA 1
ATOM 770 C C . ASP A 1 97 ? 4.283 15.202 12.654 1.00 67.56 97 ASP A C 1
ATOM 772 O O . ASP A 1 97 ? 4.462 14.895 11.476 1.00 67.56 97 ASP A O 1
ATOM 776 N N . GLN A 1 98 ? 3.892 16.434 12.985 1.00 52.03 98 GLN A N 1
ATOM 777 C CA . GLN A 1 98 ? 3.834 17.578 12.082 1.00 52.03 98 GLN A CA 1
ATOM 778 C C . GLN A 1 98 ? 5.235 18.111 11.746 1.00 52.03 98 GLN A C 1
ATOM 780 O O . GLN A 1 98 ? 5.347 19.066 10.976 1.00 52.03 98 GLN A O 1
ATOM 785 N N . SER A 1 99 ? 6.308 17.501 12.274 1.00 46.09 99 SER A N 1
ATOM 786 C CA . SER A 1 99 ? 7.697 17.925 12.045 1.00 46.09 99 SER A CA 1
ATOM 787 C C . SER A 1 99 ? 8.129 17.818 10.574 1.00 46.09 99 SER A C 1
ATOM 789 O O . SER A 1 99 ? 9.123 18.418 10.165 1.00 46.09 99 SER A O 1
ATOM 791 N N . LYS A 1 100 ? 7.339 17.124 9.742 1.00 50.28 100 LYS A N 1
ATOM 792 C CA . LYS A 1 100 ? 7.527 17.022 8.290 1.00 50.28 100 LYS A CA 1
ATOM 793 C C . LYS A 1 100 ? 6.627 17.946 7.459 1.00 50.28 100 LYS A C 1
ATOM 795 O O . LYS A 1 100 ? 6.516 17.728 6.255 1.00 50.28 100 LYS A O 1
ATOM 800 N N . LYS A 1 101 ? 6.041 19.016 8.018 1.00 51.09 101 LYS A N 1
ATOM 801 C CA . LYS A 1 101 ? 5.544 20.147 7.200 1.00 51.09 101 LYS A CA 1
ATOM 802 C C . LYS A 1 101 ? 6.733 20.921 6.615 1.00 51.09 101 LYS A C 1
ATOM 804 O O . LYS A 1 101 ? 6.995 22.062 6.975 1.00 51.09 101 LYS A O 1
ATOM 809 N N . LYS A 1 102 ? 7.503 20.274 5.739 1.00 52.12 102 LYS A N 1
ATOM 810 C CA . LYS A 1 102 ? 8.475 20.961 4.892 1.00 52.12 102 LYS A CA 1
ATOM 811 C C . LYS A 1 102 ? 7.672 21.747 3.863 1.00 52.12 102 LYS A C 1
ATOM 813 O O . LYS A 1 102 ? 6.851 21.163 3.163 1.00 52.12 102 LYS A O 1
ATOM 818 N N . GLU A 1 103 ? 7.868 23.059 3.810 1.00 48.62 103 GLU A N 1
ATOM 819 C CA . GLU A 1 103 ? 7.306 23.889 2.746 1.00 48.62 103 GLU A CA 1
ATOM 820 C C . GLU A 1 103 ? 7.795 23.354 1.389 1.00 48.62 103 GLU A C 1
ATOM 822 O O . GLU A 1 103 ? 8.998 23.307 1.129 1.00 48.62 103 GLU A O 1
ATOM 827 N N . GLY A 1 104 ? 6.866 22.884 0.550 1.00 63.44 104 GLY A N 1
ATOM 828 C CA . GLY A 1 104 ? 7.152 22.306 -0.767 1.00 63.44 104 GLY A CA 1
ATOM 829 C C . GLY A 1 104 ? 6.552 20.912 -0.982 1.00 63.44 104 GLY A C 1
ATOM 830 O O . GLY A 1 104 ? 5.970 20.311 -0.082 1.00 63.44 104 GLY A O 1
ATOM 831 N N . VAL A 1 105 ? 6.683 20.395 -2.208 1.00 61.84 105 VAL A N 1
ATOM 832 C CA . VAL A 1 105 ? 6.292 19.015 -2.540 1.00 61.84 105 VAL A CA 1
ATOM 833 C C . VAL A 1 105 ? 7.289 18.056 -1.868 1.00 61.84 105 VAL A C 1
ATOM 835 O O . VAL A 1 105 ? 8.494 18.200 -2.097 1.00 61.84 105 VAL A O 1
ATOM 838 N N . PRO A 1 106 ? 6.841 17.094 -1.038 1.00 70.00 106 PRO A N 1
ATOM 839 C CA . PRO A 1 106 ? 7.744 16.160 -0.381 1.00 70.00 106 PRO A CA 1
ATOM 840 C C . PRO A 1 106 ? 8.500 15.307 -1.406 1.00 70.00 106 PRO A C 1
ATOM 842 O O . PRO A 1 106 ? 7.958 14.915 -2.439 1.00 70.00 106 PRO A O 1
ATOM 845 N N . ALA A 1 107 ? 9.760 14.987 -1.106 1.00 80.62 107 ALA A N 1
ATOM 846 C CA . ALA A 1 107 ? 10.531 14.059 -1.925 1.00 80.62 107 ALA A CA 1
ATOM 847 C C . ALA A 1 107 ? 9.864 12.670 -1.950 1.00 80.62 107 ALA A C 1
ATOM 849 O O . ALA A 1 107 ? 9.344 12.214 -0.931 1.00 80.62 107 ALA A O 1
ATOM 850 N N . ILE A 1 108 ? 9.940 11.966 -3.086 1.00 80.88 108 ILE A N 1
ATOM 851 C CA . ILE A 1 108 ? 9.336 10.629 -3.263 1.00 80.88 108 ILE A CA 1
ATOM 852 C C . ILE A 1 108 ? 9.811 9.636 -2.188 1.00 80.88 108 ILE A C 1
ATOM 854 O O . ILE A 1 108 ? 9.015 8.853 -1.677 1.00 80.88 108 ILE A O 1
ATOM 858 N N . SER A 1 109 ? 11.084 9.697 -1.783 1.00 81.38 109 SER A N 1
ATOM 859 C CA . SER A 1 109 ? 11.616 8.856 -0.701 1.00 81.38 109 SER A CA 1
ATOM 860 C C . SER A 1 109 ? 10.889 9.073 0.629 1.00 81.38 109 SER A C 1
ATOM 862 O O . SER A 1 109 ? 10.550 8.109 1.308 1.00 81.38 109 SER A O 1
ATOM 864 N N . VAL A 1 110 ? 10.575 10.327 0.967 1.00 83.75 110 VAL A N 1
ATOM 865 C CA . VAL A 1 110 ? 9.831 10.680 2.185 1.00 83.75 110 VAL A CA 1
ATOM 866 C C . VAL A 1 110 ? 8.404 10.143 2.114 1.00 83.75 110 VAL A C 1
ATOM 868 O O . VAL A 1 110 ? 7.907 9.599 3.100 1.00 83.75 110 VAL A O 1
ATOM 871 N N . LEU A 1 111 ? 7.765 10.250 0.946 1.00 84.56 111 LEU A N 1
ATOM 872 C CA . LEU A 1 111 ? 6.431 9.698 0.719 1.00 84.56 111 LEU A CA 1
ATOM 873 C C . LEU A 1 111 ? 6.412 8.169 0.868 1.00 84.56 111 LEU A C 1
ATOM 875 O O . LEU A 1 111 ? 5.473 7.635 1.452 1.00 84.56 111 LEU A O 1
ATOM 879 N N . HIS A 1 112 ? 7.449 7.464 0.407 1.00 85.94 112 HIS A N 1
ATOM 880 C CA . HIS A 1 112 ? 7.581 6.013 0.581 1.00 85.94 112 HIS A CA 1
ATOM 881 C C . HIS A 1 112 ? 7.803 5.585 2.033 1.00 85.94 112 HIS A C 1
ATOM 883 O O . HIS A 1 112 ? 7.196 4.608 2.481 1.00 85.94 112 HIS A O 1
ATOM 889 N N . GLU A 1 113 ? 8.669 6.285 2.768 1.00 87.19 113 GLU A N 1
ATOM 890 C CA . GLU A 1 113 ? 8.892 6.021 4.195 1.00 87.19 113 GLU A CA 1
ATOM 891 C C . GLU A 1 113 ? 7.585 6.161 4.977 1.00 87.19 113 GLU A C 1
ATOM 893 O O . GLU A 1 113 ? 7.204 5.272 5.739 1.00 87.19 113 GLU A O 1
ATOM 898 N N . GLU A 1 114 ? 6.863 7.255 4.732 1.00 87.12 114 GLU A N 1
ATOM 899 C CA . GLU A 1 114 ? 5.556 7.499 5.330 1.00 87.12 114 GLU A CA 1
ATOM 900 C C . GLU A 1 114 ? 4.541 6.422 4.927 1.00 87.12 114 GLU A C 1
ATOM 902 O O . GLU A 1 114 ? 3.847 5.881 5.787 1.00 87.12 114 GLU A O 1
ATOM 907 N N . ASN A 1 115 ? 4.493 6.043 3.649 1.00 90.12 115 ASN A N 1
ATOM 908 C CA . ASN A 1 115 ? 3.598 4.996 3.164 1.00 90.12 115 ASN A CA 1
ATOM 909 C C . ASN A 1 115 ? 3.841 3.656 3.866 1.00 90.12 115 ASN A C 1
ATOM 911 O O . ASN A 1 115 ? 2.901 2.983 4.288 1.00 90.12 115 ASN A O 1
ATOM 915 N N . THR A 1 116 ? 5.112 3.287 4.021 1.00 89.81 116 THR A N 1
ATOM 916 C CA . THR A 1 116 ? 5.533 2.048 4.684 1.00 89.81 116 THR A CA 1
ATOM 917 C C . THR A 1 116 ? 5.099 2.044 6.146 1.00 89.81 116 THR A C 1
ATOM 919 O O . THR A 1 116 ? 4.522 1.064 6.623 1.00 89.81 116 THR A O 1
ATOM 922 N N . LEU A 1 117 ? 5.311 3.162 6.842 1.00 90.25 117 LEU A N 1
ATOM 923 C CA . LEU A 1 117 ? 4.894 3.345 8.228 1.00 90.25 117 LEU A CA 1
ATOM 924 C C . LEU A 1 117 ? 3.370 3.232 8.382 1.00 90.25 117 LEU A C 1
ATOM 926 O O . LEU A 1 117 ? 2.887 2.460 9.211 1.00 90.25 117 LEU A O 1
ATOM 930 N N . LEU A 1 118 ? 2.608 3.946 7.547 1.00 90.50 118 LEU A N 1
ATOM 931 C CA . LEU A 1 118 ? 1.144 3.945 7.577 1.00 90.50 118 LEU A CA 1
ATOM 932 C C . LEU A 1 118 ? 0.555 2.565 7.250 1.00 90.50 118 LEU A C 1
ATOM 934 O O . LEU A 1 118 ? -0.383 2.129 7.916 1.00 90.50 118 LEU A O 1
ATOM 938 N N . LYS A 1 119 ? 1.124 1.833 6.283 1.00 90.81 119 LYS A N 1
ATOM 939 C CA . LYS A 1 119 ? 0.735 0.441 5.985 1.00 90.81 119 LYS A CA 1
ATOM 940 C C . LYS A 1 119 ? 1.009 -0.496 7.158 1.00 90.81 119 LYS A C 1
ATOM 942 O O . LYS A 1 119 ? 0.183 -1.364 7.459 1.00 90.81 119 LYS A O 1
ATOM 947 N N . GLY A 1 120 ? 2.137 -0.307 7.842 1.00 89.44 120 GLY A N 1
ATOM 948 C CA . GLY A 1 120 ? 2.464 -1.031 9.068 1.00 89.44 120 GLY A CA 1
ATOM 949 C C . GLY A 1 120 ? 1.423 -0.796 10.163 1.00 89.44 120 GLY A C 1
ATOM 950 O O . GLY A 1 120 ? 0.899 -1.757 10.729 1.00 89.44 120 GLY A O 1
ATOM 951 N N . LEU A 1 121 ? 1.058 0.466 10.403 1.00 90.44 121 LEU A N 1
ATOM 952 C CA . LEU A 1 121 ? 0.010 0.831 11.359 1.00 90.44 121 LEU A CA 1
ATOM 953 C C . LEU A 1 121 ? -1.354 0.263 10.976 1.00 90.44 121 LEU A C 1
ATOM 955 O O . LEU A 1 121 ? -2.043 -0.288 11.828 1.00 90.44 121 LEU A O 1
ATOM 959 N N . PHE A 1 122 ? -1.736 0.335 9.703 1.00 90.56 122 PHE A N 1
ATOM 960 C CA . PHE A 1 122 ? -3.013 -0.206 9.242 1.00 90.56 122 PHE A CA 1
ATOM 961 C C . PHE A 1 122 ? -3.082 -1.729 9.411 1.00 90.56 122 PHE A C 1
ATOM 963 O O . PHE A 1 122 ? -4.091 -2.271 9.855 1.00 90.56 122 PHE A O 1
ATOM 970 N N . SER A 1 123 ? -1.975 -2.429 9.161 1.00 90.69 123 SER A N 1
ATOM 971 C CA . SER A 1 123 ? -1.881 -3.872 9.411 1.00 90.69 123 SER A CA 1
ATOM 972 C C . SER A 1 123 ? -2.017 -4.210 10.901 1.00 90.69 123 SER A C 1
ATOM 974 O O . SER A 1 123 ? -2.663 -5.197 11.254 1.00 90.69 123 SER A O 1
ATOM 976 N N . LYS A 1 124 ? -1.440 -3.390 11.791 1.00 90.00 124 LYS A N 1
ATOM 977 C CA . LYS A 1 124 ? -1.641 -3.516 13.245 1.00 90.00 124 LYS A CA 1
ATOM 978 C C . LYS A 1 124 ? -3.095 -3.249 13.636 1.00 90.00 124 LYS A C 1
ATOM 980 O O . LYS A 1 124 ? -3.633 -3.993 14.450 1.00 90.00 124 LYS A O 1
ATOM 985 N N . ALA A 1 125 ? -3.735 -2.253 13.025 1.00 87.50 125 ALA A N 1
ATOM 986 C CA . ALA A 1 125 ? -5.141 -1.928 13.246 1.00 87.50 125 ALA A CA 1
ATOM 987 C C . ALA A 1 125 ? -6.045 -3.135 12.941 1.00 87.50 125 ALA A C 1
ATOM 989 O O . ALA A 1 125 ? -6.826 -3.548 13.794 1.00 87.50 125 ALA A O 1
ATOM 990 N N . ILE A 1 126 ? -5.867 -3.777 11.780 1.00 89.06 126 ILE A N 1
ATOM 991 C CA . ILE A 1 126 ? -6.616 -4.992 11.409 1.00 89.06 126 ILE A CA 1
ATOM 992 C C . ILE A 1 126 ? -6.431 -6.096 12.457 1.00 89.06 126 ILE A C 1
ATOM 994 O O . ILE A 1 126 ? -7.414 -6.675 12.913 1.00 89.06 126 ILE A O 1
ATOM 998 N N . LYS A 1 127 ? -5.187 -6.358 12.882 1.00 89.06 127 LYS A N 1
ATOM 999 C CA . LYS A 1 127 ? -4.903 -7.365 13.919 1.00 89.06 127 LYS A CA 1
ATOM 1000 C C . LYS A 1 127 ? -5.605 -7.054 15.240 1.00 89.06 127 LYS A C 1
ATOM 1002 O O . LYS A 1 127 ? -6.145 -7.965 15.855 1.00 89.06 127 LYS A O 1
ATOM 1007 N N . CYS A 1 128 ? -5.651 -5.783 15.643 1.00 85.19 128 CYS A N 1
ATOM 1008 C CA . CYS A 1 128 ? -6.368 -5.378 16.851 1.00 85.19 128 CYS A CA 1
ATOM 1009 C C . CYS A 1 128 ? -7.867 -5.706 16.757 1.00 85.19 128 CYS A C 1
ATOM 1011 O O . CYS A 1 128 ? -8.429 -6.192 17.730 1.00 85.19 128 CYS A O 1
ATOM 1013 N N . VAL A 1 129 ? -8.514 -5.484 15.603 1.00 83.81 129 VAL A N 1
ATOM 1014 C CA . VAL A 1 129 ? -9.941 -5.831 15.421 1.00 83.81 129 VAL A CA 1
ATOM 1015 C C . VAL A 1 129 ? -10.165 -7.332 15.451 1.00 83.81 129 VAL A C 1
ATOM 1017 O O . VAL A 1 129 ? -11.109 -7.786 16.090 1.00 83.81 129 VAL A O 1
ATOM 1020 N N . GLU A 1 130 ? -9.313 -8.101 14.774 1.00 85.81 130 GLU A N 1
ATOM 1021 C CA . GLU A 1 130 ? -9.414 -9.563 14.770 1.00 85.81 130 GLU A CA 1
ATOM 1022 C C . GLU A 1 130 ? -9.286 -10.134 16.185 1.00 85.81 130 GLU A C 1
ATOM 1024 O O . GLU A 1 130 ? -10.079 -10.987 16.576 1.00 85.81 130 GLU A O 1
ATOM 1029 N N . ASN A 1 131 ? -8.364 -9.600 16.987 1.00 84.94 131 ASN A N 1
ATOM 1030 C CA . ASN A 1 131 ? -8.181 -10.018 18.377 1.00 84.94 131 ASN A CA 1
ATOM 1031 C C . ASN A 1 131 ? -9.343 -9.603 19.293 1.00 84.94 131 ASN A C 1
ATOM 1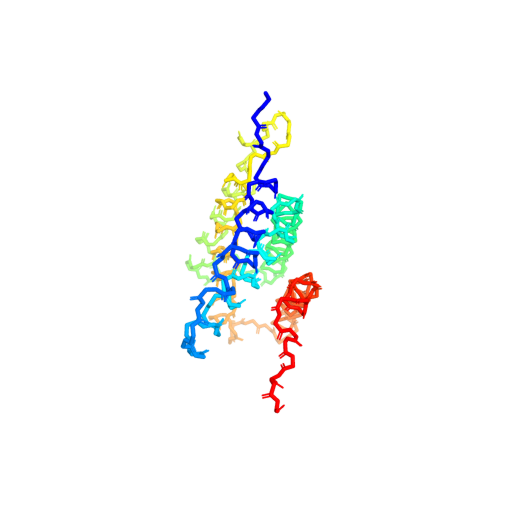033 O O . ASN A 1 131 ? -9.556 -10.226 20.325 1.00 84.94 131 ASN A O 1
ATOM 1037 N N . LEU A 1 132 ? -10.096 -8.568 18.921 1.00 80.75 132 LEU A N 1
ATOM 1038 C CA . LEU A 1 132 ? -11.265 -8.075 19.653 1.00 80.75 132 LEU A CA 1
ATOM 1039 C C . LEU A 1 132 ? -12.584 -8.687 19.180 1.00 80.75 132 LEU A C 1
ATOM 1041 O O . LEU A 1 132 ? -13.641 -8.304 19.678 1.00 80.75 132 LEU A O 1
ATOM 1045 N N . ARG A 1 133 ? -12.555 -9.590 18.197 1.00 82.00 133 ARG A N 1
ATOM 1046 C CA . ARG A 1 133 ? -13.752 -10.082 17.505 1.00 82.00 133 ARG A CA 1
ATOM 1047 C C . ARG A 1 133 ? -14.833 -10.604 18.451 1.00 82.00 133 ARG A C 1
ATOM 1049 O O . ARG A 1 133 ? -16.010 -10.368 18.189 1.00 82.00 133 ARG A O 1
ATOM 1056 N N . ASP A 1 134 ? -14.430 -11.283 19.519 1.00 83.06 134 ASP A N 1
ATOM 1057 C CA . ASP A 1 134 ? -15.350 -11.879 20.492 1.00 83.06 134 ASP A CA 1
ATOM 1058 C C . ASP A 1 134 ? -15.815 -10.876 21.566 1.00 83.06 134 ASP A C 1
ATOM 1060 O O . ASP A 1 134 ? -16.874 -11.058 22.165 1.00 83.06 134 ASP A O 1
ATOM 1064 N N . ASP A 1 135 ? -15.065 -9.787 21.766 1.00 80.25 135 ASP A N 1
ATOM 1065 C CA . ASP A 1 135 ? -15.314 -8.768 22.795 1.00 80.25 135 ASP A CA 1
ATOM 1066 C C . ASP A 1 135 ? -16.149 -7.582 22.287 1.00 80.25 135 ASP A C 1
ATOM 1068 O O . ASP A 1 135 ? -16.635 -6.766 23.076 1.00 80.25 135 ASP A O 1
ATOM 1072 N N . ILE A 1 136 ? -16.314 -7.449 20.967 1.00 83.81 136 ILE A N 1
ATOM 1073 C CA . ILE A 1 136 ? -17.021 -6.322 20.354 1.00 83.81 136 ILE A CA 1
ATOM 1074 C C . ILE A 1 136 ? -18.362 -6.746 19.777 1.00 83.81 136 ILE A C 1
ATOM 1076 O O . ILE A 1 136 ? -18.545 -7.851 19.269 1.00 83.81 136 ILE A O 1
ATOM 1080 N N . ASN A 1 137 ? -19.331 -5.831 19.808 1.00 87.00 137 ASN A N 1
ATOM 1081 C CA . ASN A 1 137 ? -20.621 -6.115 19.200 1.00 87.00 137 ASN A CA 1
ATOM 1082 C C . ASN A 1 137 ? -20.491 -6.259 17.667 1.00 87.00 137 ASN A C 1
ATOM 1084 O O . ASN A 1 137 ? -19.652 -5.632 17.013 1.00 87.00 137 ASN A O 1
ATOM 1088 N N . VAL A 1 138 ? -21.379 -7.066 17.083 1.00 88.12 138 VAL A N 1
ATOM 1089 C CA . VAL A 1 138 ? -21.360 -7.404 15.649 1.00 88.12 138 VAL A CA 1
ATOM 1090 C C . VAL A 1 138 ? -21.494 -6.166 14.752 1.00 88.12 138 VAL A C 1
ATOM 1092 O O . VAL A 1 138 ? -20.902 -6.109 13.676 1.00 88.12 138 VAL A O 1
ATOM 1095 N N . GLN A 1 139 ? -22.254 -5.153 15.180 1.00 88.81 139 GLN A N 1
ATOM 1096 C CA . GLN A 1 139 ? -22.447 -3.927 14.398 1.00 88.81 139 GLN A CA 1
ATOM 1097 C C . GLN A 1 139 ? -21.145 -3.130 14.266 1.00 88.81 139 GLN A C 1
ATOM 1099 O O . GLN A 1 139 ? -20.820 -2.656 13.177 1.00 88.81 139 GLN A O 1
ATOM 1104 N N . LEU A 1 140 ? -20.380 -3.018 15.350 1.00 88.06 140 LEU A N 1
ATOM 1105 C CA . LEU A 1 140 ? -19.101 -2.325 15.382 1.00 88.06 140 LEU A CA 1
ATOM 1106 C C . LEU A 1 140 ? -18.039 -3.095 14.589 1.00 88.06 140 LEU A C 1
ATOM 1108 O O . LEU A 1 140 ? -17.357 -2.493 13.760 1.00 88.06 140 LEU A O 1
ATOM 1112 N N . TYR A 1 141 ? -17.962 -4.422 14.750 1.00 88.25 141 TYR A N 1
ATOM 1113 C CA . TYR A 1 141 ? -17.074 -5.273 13.942 1.00 88.25 141 TYR A CA 1
ATOM 1114 C C . TYR A 1 141 ? -17.346 -5.115 12.438 1.00 88.25 141 TYR A C 1
ATOM 1116 O O . TYR A 1 141 ? -16.426 -4.912 11.645 1.00 88.25 141 TYR A O 1
ATOM 1124 N N . ASN A 1 142 ? -18.620 -5.114 12.032 1.00 90.00 142 ASN A N 1
ATOM 1125 C CA . ASN A 1 142 ? -18.993 -4.915 10.631 1.00 90.00 142 ASN A CA 1
ATOM 1126 C C . ASN A 1 142 ? -18.573 -3.537 10.100 1.00 90.00 142 ASN A C 1
ATOM 1128 O O . ASN A 1 142 ? -18.153 -3.437 8.948 1.00 90.00 142 ASN A O 1
ATOM 1132 N N . ARG A 1 143 ? -18.631 -2.480 10.920 1.00 92.25 143 ARG A N 1
ATOM 1133 C CA . ARG A 1 143 ? -18.150 -1.144 10.527 1.00 92.25 143 ARG A CA 1
ATOM 1134 C C . ARG A 1 143 ? -16.637 -1.122 10.309 1.00 92.25 143 ARG A C 1
ATOM 1136 O O . ARG A 1 143 ? -16.193 -0.532 9.326 1.00 92.25 143 ARG A O 1
ATOM 1143 N N . PHE A 1 144 ? -15.859 -1.811 11.149 1.00 90.38 144 PHE A N 1
ATOM 1144 C CA . PHE A 1 144 ? -14.421 -1.985 10.914 1.00 90.38 144 PHE A CA 1
ATOM 1145 C C . PHE A 1 144 ? -14.144 -2.717 9.600 1.00 90.38 144 PHE A C 1
ATOM 1147 O O . PHE A 1 144 ? -13.327 -2.262 8.801 1.00 90.38 144 PHE A O 1
ATOM 1154 N N . LYS A 1 145 ? -14.864 -3.811 9.337 1.00 90.00 145 LYS A N 1
ATOM 1155 C CA . LYS A 1 145 ? -14.708 -4.581 8.100 1.00 90.00 145 LYS A CA 1
ATOM 1156 C C . LYS A 1 145 ? -15.003 -3.744 6.853 1.00 90.00 145 LYS A C 1
ATOM 1158 O O . LYS A 1 145 ? -14.212 -3.753 5.917 1.00 90.00 145 LYS A O 1
ATOM 1163 N N . VAL A 1 146 ? -16.096 -2.978 6.861 1.00 92.69 146 VAL A N 1
ATOM 1164 C CA . VAL A 1 146 ? -16.457 -2.084 5.746 1.00 92.69 146 VAL A CA 1
ATOM 1165 C C . VAL A 1 146 ? -15.359 -1.054 5.477 1.00 92.69 146 VAL A C 1
ATOM 1167 O O . VAL A 1 146 ? -15.058 -0.778 4.320 1.00 92.69 146 VAL A O 1
ATOM 1170 N N . LEU A 1 147 ? -14.730 -0.512 6.522 1.00 91.56 147 LEU A N 1
ATOM 1171 C CA . LEU A 1 147 ? -13.628 0.441 6.385 1.00 91.56 147 LEU A CA 1
ATOM 1172 C C . LEU A 1 147 ? -12.394 -0.196 5.728 1.00 91.56 147 LEU A C 1
ATOM 1174 O O . LEU A 1 147 ? -11.785 0.415 4.849 1.00 91.56 147 LEU A O 1
ATOM 1178 N N . VAL A 1 148 ? -12.049 -1.427 6.116 1.00 89.94 148 VAL A N 1
ATOM 1179 C CA . VAL A 1 148 ? -10.949 -2.186 5.497 1.00 89.94 148 VAL A CA 1
ATOM 1180 C C . VAL A 1 148 ? -11.254 -2.490 4.031 1.00 89.94 148 VAL A C 1
ATOM 1182 O O . VAL A 1 148 ? -10.422 -2.216 3.164 1.00 89.94 148 VAL A O 1
ATOM 1185 N N . ASP A 1 149 ? -12.455 -2.993 3.741 1.00 90.38 149 ASP A N 1
ATOM 1186 C CA . ASP A 1 149 ? -12.884 -3.319 2.379 1.00 90.38 149 ASP A CA 1
ATOM 1187 C C . ASP A 1 149 ? -12.882 -2.079 1.470 1.00 90.38 149 ASP A C 1
ATOM 1189 O O . ASP A 1 149 ? -12.468 -2.158 0.311 1.00 90.38 149 ASP A O 1
ATOM 1193 N N . ASP A 1 150 ? -13.314 -0.923 1.979 1.00 91.62 150 ASP A N 1
ATOM 1194 C CA . ASP A 1 150 ? -13.324 0.335 1.231 1.00 91.62 150 ASP A CA 1
ATOM 1195 C C . ASP A 1 150 ? -11.908 0.815 0.880 1.00 91.62 150 ASP A C 1
ATOM 1197 O O . ASP A 1 150 ? -11.645 1.170 -0.273 1.00 91.62 150 ASP A O 1
ATOM 1201 N N . LEU A 1 151 ? -10.967 0.763 1.830 1.00 88.56 151 LEU A N 1
ATOM 1202 C CA . LEU A 1 151 ? -9.573 1.118 1.556 1.00 88.56 151 LEU A CA 1
ATOM 1203 C C . LEU A 1 151 ? -8.962 0.189 0.498 1.00 88.56 151 LEU A C 1
ATOM 1205 O O . LEU A 1 151 ? -8.362 0.669 -0.465 1.00 88.56 151 LEU A O 1
ATOM 1209 N N . LEU A 1 152 ? -9.149 -1.128 0.633 1.00 87.50 152 LEU A N 1
ATOM 1210 C CA . LEU A 1 152 ? -8.632 -2.105 -0.330 1.00 87.50 152 LEU A CA 1
ATOM 1211 C C . LEU A 1 152 ? -9.216 -1.878 -1.728 1.00 87.50 152 LEU A C 1
ATOM 1213 O O . LEU A 1 152 ? -8.485 -1.901 -2.719 1.00 87.50 152 LEU A O 1
ATOM 1217 N N . ARG A 1 153 ? -10.519 -1.587 -1.829 1.00 88.75 153 ARG A N 1
ATOM 1218 C CA . ARG A 1 153 ? -11.161 -1.231 -3.104 1.00 88.75 153 ARG A CA 1
ATOM 1219 C C . ARG A 1 153 ? -10.567 0.039 -3.704 1.00 88.75 153 ARG A C 1
ATOM 1221 O O . ARG A 1 153 ? -10.318 0.069 -4.909 1.00 88.75 153 ARG A O 1
ATOM 1228 N N . ARG A 1 154 ? -10.323 1.080 -2.900 1.00 88.00 154 ARG A N 1
ATOM 1229 C CA . ARG A 1 154 ? -9.680 2.321 -3.365 1.00 88.00 154 ARG A CA 1
ATOM 1230 C C . ARG A 1 154 ? -8.269 2.061 -3.897 1.00 88.00 154 ARG A C 1
ATOM 1232 O O . ARG A 1 154 ? -7.944 2.562 -4.976 1.00 88.00 154 ARG A O 1
ATOM 1239 N N . GLN A 1 155 ? -7.475 1.241 -3.206 1.00 85.00 155 GLN A N 1
ATOM 1240 C CA . GLN A 1 155 ? -6.131 0.850 -3.645 1.00 85.00 155 GLN A CA 1
ATOM 1241 C C . GLN A 1 155 ? -6.171 0.047 -4.953 1.00 85.00 155 GLN A C 1
ATOM 1243 O O . GLN A 1 155 ? -5.539 0.442 -5.930 1.00 85.00 155 GLN A O 1
ATOM 1248 N N . LEU A 1 156 ? -6.996 -1.002 -5.032 1.00 84.12 156 LEU A N 1
ATOM 1249 C CA . LEU A 1 156 ? -7.146 -1.818 -6.244 1.00 84.12 156 LEU A CA 1
ATOM 1250 C C . LEU A 1 156 ? -7.614 -0.992 -7.449 1.00 84.12 156 LEU A C 1
ATOM 1252 O O . LEU A 1 156 ? -7.053 -1.106 -8.537 1.00 84.12 156 LEU A O 1
ATOM 1256 N N . ASN A 1 157 ? -8.606 -0.116 -7.271 1.00 84.94 157 ASN A N 1
ATOM 1257 C CA . ASN A 1 157 ? -9.102 0.742 -8.350 1.00 84.94 157 ASN A CA 1
ATOM 1258 C C . ASN A 1 157 ? -8.037 1.723 -8.854 1.00 84.94 157 ASN A C 1
ATOM 1260 O O . ASN A 1 157 ? -7.997 2.034 -10.046 1.00 84.94 157 ASN A O 1
ATOM 1264 N N . ARG A 1 158 ? -7.172 2.218 -7.967 1.00 83.19 158 ARG A N 1
ATOM 1265 C CA . ARG A 1 158 ? -6.070 3.106 -8.340 1.00 83.19 158 ARG A CA 1
ATOM 1266 C C . ARG A 1 158 ? -4.994 2.349 -9.113 1.00 83.19 158 ARG A C 1
ATOM 1268 O O . ARG A 1 158 ? -4.624 2.800 -10.196 1.00 83.19 158 ARG A O 1
ATOM 1275 N N . ASP A 1 159 ? -4.569 1.200 -8.600 1.00 75.62 159 ASP A N 1
ATOM 1276 C CA . ASP A 1 159 ? -3.432 0.440 -9.124 1.00 75.62 159 ASP A CA 1
ATOM 1277 C C . ASP A 1 159 ? -3.805 -0.356 -10.393 1.00 75.62 159 ASP A C 1
ATOM 1279 O O . ASP A 1 159 ? -2.979 -0.548 -11.286 1.00 75.62 159 ASP A O 1
ATOM 1283 N N . SER A 1 160 ? -5.081 -0.730 -10.561 1.00 75.88 160 SER A N 1
ATOM 1284 C CA . SER A 1 160 ? -5.587 -1.428 -11.761 1.00 75.88 160 SER A CA 1
ATOM 1285 C C . SER A 1 160 ? -5.299 -0.693 -13.076 1.00 75.88 160 SER A C 1
ATOM 1287 O O . SER A 1 160 ? -5.075 -1.331 -14.106 1.00 75.88 160 SER A O 1
ATOM 1289 N N . LYS A 1 161 ? -5.232 0.647 -13.046 1.00 71.88 161 LYS A N 1
ATOM 1290 C CA . LYS A 1 161 ? -4.915 1.482 -14.219 1.00 71.88 161 LYS A CA 1
ATOM 1291 C C . LYS A 1 161 ? -3.486 1.276 -14.742 1.00 71.88 161 LYS A C 1
ATOM 1293 O O . LYS A 1 161 ? -3.199 1.670 -15.864 1.00 71.88 161 LYS A O 1
ATOM 1298 N N . TRP A 1 162 ? -2.620 0.656 -13.944 1.00 64.94 162 TRP A N 1
ATOM 1299 C CA . TRP A 1 162 ? -1.174 0.547 -14.151 1.00 64.94 162 TRP A CA 1
ATOM 1300 C C . TRP A 1 162 ? -0.778 -0.909 -14.405 1.00 64.94 162 TRP A C 1
ATOM 1302 O O . TRP A 1 162 ? 0.120 -1.191 -15.192 1.00 64.94 162 TRP A O 1
ATOM 1312 N N . ILE A 1 163 ? -1.517 -1.840 -13.797 1.00 62.72 163 ILE A N 1
ATOM 1313 C CA . ILE A 1 163 ? -1.350 -3.284 -13.982 1.00 62.72 163 ILE A CA 1
ATOM 1314 C C . ILE A 1 163 ? -1.893 -3.729 -15.351 1.00 62.72 163 ILE A C 1
ATOM 1316 O O . ILE A 1 163 ? -1.233 -4.483 -16.064 1.00 62.72 163 ILE A O 1
ATOM 1320 N N . ASN A 1 164 ? -3.067 -3.238 -15.765 1.00 60.28 164 ASN A N 1
ATOM 1321 C CA . ASN A 1 164 ? -3.698 -3.688 -17.012 1.00 60.28 164 ASN A CA 1
ATOM 1322 C C . ASN A 1 164 ? -2.883 -3.353 -18.281 1.00 60.28 164 ASN A C 1
ATOM 1324 O O . ASN A 1 164 ? -2.750 -4.229 -19.137 1.00 60.28 164 ASN A O 1
ATOM 1328 N N . PRO A 1 165 ? -2.284 -2.157 -18.432 1.00 58.06 165 PRO A N 1
ATOM 1329 C CA . PRO A 1 165 ? -1.434 -1.866 -19.588 1.00 58.06 165 PRO A CA 1
ATOM 1330 C C . PRO A 1 165 ? -0.140 -2.692 -19.616 1.00 58.06 165 PRO A C 1
ATOM 1332 O O . PRO A 1 165 ? 0.284 -3.104 -20.689 1.00 58.06 165 PRO A O 1
ATOM 1335 N N . ALA A 1 166 ? 0.460 -2.977 -18.454 1.00 52.78 166 ALA A N 1
ATOM 1336 C CA . ALA A 1 166 ? 1.760 -3.647 -18.361 1.00 52.78 166 ALA A CA 1
ATOM 1337 C C . ALA A 1 166 ? 1.699 -5.177 -18.535 1.00 52.78 166 ALA A C 1
ATOM 1339 O O . ALA A 1 166 ? 2.666 -5.782 -18.994 1.00 52.78 166 ALA A O 1
ATOM 1340 N N . PHE A 1 167 ? 0.568 -5.810 -18.194 1.00 56.19 167 PHE A N 1
ATOM 1341 C CA . PHE A 1 167 ? 0.433 -7.276 -18.174 1.00 56.19 167 PHE A CA 1
ATOM 1342 C C . PHE A 1 167 ? -0.679 -7.828 -19.082 1.00 56.19 167 PHE A C 1
ATOM 1344 O O . PHE A 1 167 ? -0.926 -9.030 -19.084 1.00 56.19 167 PHE A O 1
ATOM 1351 N N . SER A 1 168 ? -1.322 -6.995 -19.908 1.00 54.62 168 SER A N 1
ATOM 1352 C CA . SER A 1 168 ? -2.328 -7.438 -20.897 1.00 54.62 168 SER A CA 1
ATOM 1353 C C . SER A 1 168 ? -1.739 -8.116 -22.141 1.00 54.62 168 SER A C 1
ATOM 1355 O O . SER A 1 168 ? -2.458 -8.344 -23.118 1.0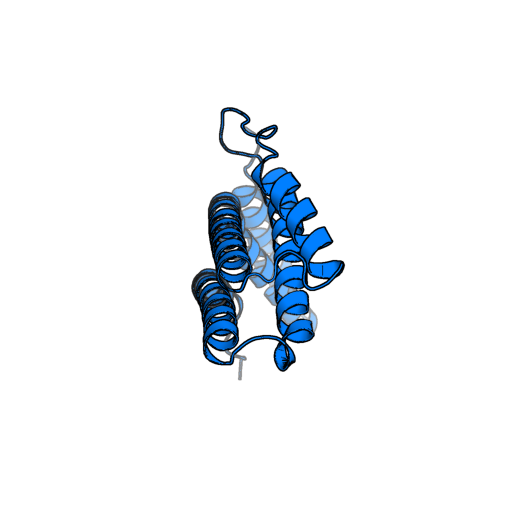0 54.62 168 SER A O 1
ATOM 1357 N N . GLY A 1 169 ? -0.445 -8.454 -22.123 1.00 49.31 169 GLY A N 1
ATOM 1358 C CA . GLY A 1 169 ? 0.218 -9.167 -23.206 1.00 49.31 169 GLY A CA 1
ATOM 1359 C C . GLY A 1 169 ? -0.553 -10.435 -23.560 1.00 49.31 169 GLY A C 1
ATOM 1360 O O . GLY A 1 169 ? -0.535 -11.408 -22.810 1.00 49.31 169 GLY A O 1
ATOM 1361 N N . LYS A 1 170 ? -1.239 -10.427 -24.710 1.00 46.09 170 LYS A N 1
ATOM 1362 C CA . LYS A 1 170 ? -1.811 -11.649 -25.276 1.00 46.09 170 LYS A CA 1
ATOM 1363 C C . LYS A 1 170 ? -0.668 -12.663 -25.414 1.00 46.09 170 LYS A C 1
ATOM 1365 O O . LYS A 1 170 ? 0.347 -12.306 -26.026 1.00 46.09 170 LYS A O 1
ATOM 1370 N N . PRO A 1 171 ? -0.792 -13.886 -24.866 1.00 41.31 171 PRO A N 1
ATOM 1371 C CA . PRO A 1 171 ? 0.154 -14.941 -25.187 1.00 41.31 171 PRO A CA 1
ATOM 1372 C C . PRO A 1 171 ? 0.130 -15.130 -26.706 1.00 41.31 171 PRO A C 1
ATOM 1374 O O . PRO A 1 171 ? -0.944 -15.186 -27.309 1.00 41.31 171 PRO A O 1
ATOM 1377 N N . TYR A 1 172 ? 1.309 -15.137 -27.324 1.00 42.38 172 TYR A N 1
ATOM 1378 C CA . TYR A 1 172 ? 1.423 -15.497 -28.732 1.00 42.38 172 TYR A CA 1
ATOM 1379 C C . TYR A 1 172 ? 1.070 -16.985 -28.851 1.00 42.38 172 TYR A C 1
ATOM 1381 O O . TYR A 1 172 ? 1.735 -17.819 -28.234 1.00 42.38 172 TYR A O 1
ATOM 1389 N N . TYR A 1 173 ? -0.006 -17.273 -29.583 1.00 37.50 173 TYR A N 1
ATOM 1390 C CA . TYR A 1 173 ? -0.226 -18.564 -30.232 1.00 37.50 173 TYR A CA 1
ATOM 1391 C C . TYR A 1 173 ? 0.428 -18.527 -31.609 1.00 37.50 173 TYR A C 1
ATOM 1393 O O . TYR A 1 173 ? 0.366 -17.443 -32.239 1.00 37.50 173 TYR A O 1
#

Foldseek 3Di:
DDDDPLRVLVVVLCCLVPPNLVVDPDPVVNVVSVLVNLVSVLCNVCVVCVLVVLVVLLVLLLVLLVVLVVLCVVQVVCVVDPLSVVLVVLNCCLVVPPVPPDPDRDDSVVSVVSNVSSVVSVVSSVVVLVVCVVVTDPVSSVVNVVSVVVSVVVVCVVCVVSCCVSPVDDPDD

Sequence (173 aa):
MRPSISEIVLGMKSSLETDIYPLIDDPRAQSSVRCMGLLLDHILLRVDVEGSVLDKDNRDLKESLFKFNELLNEGNLQNSNNEIRQFKSELEIVLNDQSKKKEGVPAISVLHEENTLLKGLFSKAIKCVENLRDDINVQLYNRFKVLVDDLLRRQLNRDSKWINPAFSGKPYY

Secondary structure (DSSP, 8-state):
-PPPHHHHHHHHHHHIIIIIGGG---HHHHHHHHHHHHHHHHHHHHHTTHHHHHHHHHHHHHHHHHHHHHHHHHTTGGGS-HHHHHHHHHHHHHHH-GGG--SSPPPHHHHHHHHHHHHHHHHHHHHHHHHTTTTS-HHHHHHHHHHHHHHHHHHHHHHHHHHHHHH--PPP-

pLDDT: mean 81.19, std 11.94, range [37.5, 93.12]

Radius of gyration: 22.18 Å; chains: 1; bounding box: 44×42×61 Å